Protein AF-A0A7W7RTE0-F1 (afdb_monomer_lite)

Structure (mmCIF, N/CA/C/O backbone):
data_AF-A0A7W7RTE0-F1
#
_entry.id   AF-A0A7W7RTE0-F1
#
loop_
_atom_site.group_PDB
_atom_site.id
_atom_site.type_symbol
_atom_site.label_atom_id
_atom_site.label_alt_id
_atom_site.label_comp_id
_atom_site.label_asym_id
_atom_site.label_entity_id
_atom_site.label_seq_id
_atom_site.pdbx_PDB_ins_code
_atom_site.Cartn_x
_atom_site.Cartn_y
_atom_site.Cartn_z
_atom_site.occupancy
_atom_site.B_iso_or_equiv
_atom_site.auth_seq_id
_atom_site.auth_comp_id
_atom_site.auth_asym_id
_atom_site.auth_atom_id
_atom_site.pdbx_PDB_model_num
ATOM 1 N N . MET A 1 1 ? -11.185 9.965 14.253 1.00 59.03 1 MET A N 1
ATOM 2 C CA . MET A 1 1 ? -10.85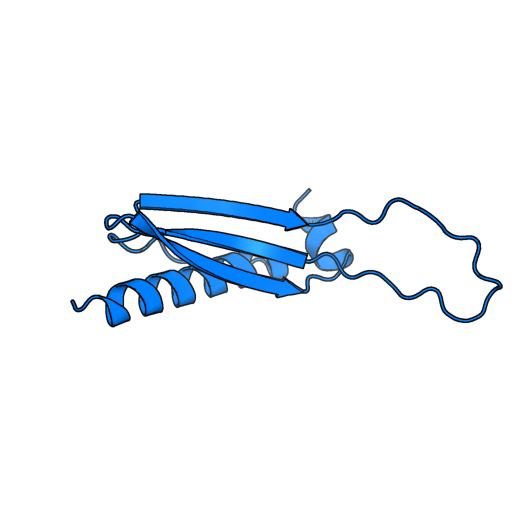4 9.605 12.866 1.00 59.03 1 MET A CA 1
ATOM 3 C C . MET A 1 1 ? -11.819 8.527 12.423 1.00 59.03 1 MET A C 1
ATOM 5 O O . MET A 1 1 ? -11.979 7.544 13.142 1.00 59.03 1 MET A O 1
ATOM 9 N N . THR A 1 2 ? -12.529 8.748 11.328 1.00 76.50 2 THR A N 1
ATOM 10 C CA . THR A 1 2 ? -13.532 7.803 10.824 1.00 76.50 2 THR A CA 1
ATOM 11 C C . THR A 1 2 ? -12.881 6.717 9.956 1.00 76.50 2 THR A C 1
ATOM 13 O O . THR A 1 2 ? -11.774 6.868 9.442 1.00 76.50 2 THR A O 1
ATOM 16 N N . VAL A 1 3 ? -13.566 5.587 9.789 1.00 73.12 3 VAL A N 1
ATOM 17 C CA . VAL A 1 3 ? -13.155 4.467 8.921 1.00 73.12 3 VAL A CA 1
ATOM 18 C C . VAL A 1 3 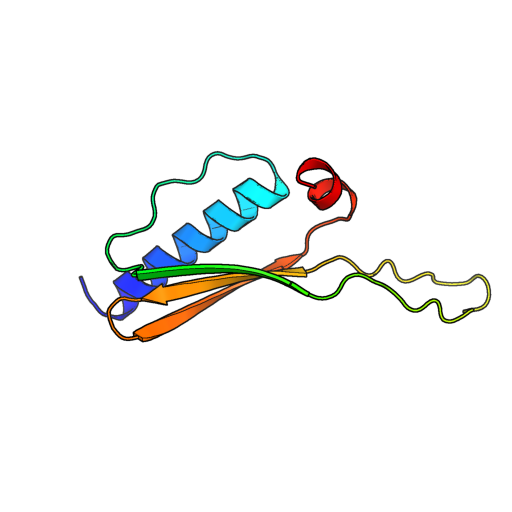? -12.704 4.900 7.502 1.00 73.12 3 VAL A C 1
ATOM 20 O O . VAL A 1 3 ? -11.681 4.375 7.040 1.00 73.12 3 VAL A O 1
ATOM 23 N N . PRO A 1 4 ? -13.380 5.837 6.799 1.00 81.19 4 PRO A N 1
ATOM 24 C CA . PRO A 1 4 ? -12.920 6.332 5.496 1.00 81.19 4 PRO A CA 1
ATOM 25 C C . PRO A 1 4 ? -11.649 7.191 5.569 1.00 81.19 4 PRO A C 1
ATOM 27 O O . PRO A 1 4 ? -10.810 7.096 4.675 1.00 81.19 4 PRO A O 1
ATOM 30 N N . GLU A 1 5 ? -11.447 7.962 6.640 1.00 86.81 5 GLU A N 1
ATOM 31 C CA . GLU A 1 5 ? -10.231 8.770 6.822 1.00 86.81 5 GLU A CA 1
ATOM 32 C C . GLU A 1 5 ? -8.984 7.890 6.984 1.00 86.81 5 GLU A C 1
ATOM 34 O O . GLU A 1 5 ? -7.948 8.163 6.378 1.00 86.81 5 GLU A O 1
ATOM 39 N N . ALA A 1 6 ? -9.095 6.789 7.734 1.00 86.75 6 ALA A N 1
ATOM 40 C CA . ALA A 1 6 ? -7.995 5.844 7.934 1.00 86.75 6 ALA A CA 1
ATOM 41 C C . ALA A 1 6 ? -7.524 5.205 6.612 1.00 86.75 6 ALA A C 1
ATOM 43 O O . ALA A 1 6 ? -6.319 5.117 6.359 1.00 86.75 6 ALA A O 1
ATOM 44 N N . ALA A 1 7 ? -8.471 4.811 5.753 1.00 89.56 7 ALA A N 1
ATOM 45 C CA . ALA A 1 7 ? -8.177 4.240 4.440 1.00 89.56 7 ALA A CA 1
ATOM 46 C C . ALA A 1 7 ? -7.609 5.284 3.467 1.00 89.56 7 ALA A C 1
ATOM 48 O O . ALA A 1 7 ? -6.670 4.983 2.732 1.00 89.56 7 ALA A O 1
ATOM 49 N N . ALA A 1 8 ? -8.126 6.517 3.492 1.00 92.19 8 ALA A N 1
ATOM 50 C CA . ALA A 1 8 ? -7.604 7.610 2.675 1.00 92.19 8 ALA A CA 1
ATOM 51 C C . ALA A 1 8 ? -6.151 7.950 3.042 1.00 92.19 8 ALA A C 1
ATOM 53 O O . ALA A 1 8 ? -5.305 8.076 2.158 1.00 92.19 8 ALA A O 1
ATOM 54 N N . ALA A 1 9 ? -5.839 8.025 4.337 1.00 91.81 9 ALA A N 1
ATOM 55 C CA . ALA A 1 9 ? -4.483 8.284 4.807 1.00 91.81 9 ALA A CA 1
ATOM 56 C C . ALA A 1 9 ? -3.516 7.130 4.483 1.00 91.81 9 ALA A C 1
ATOM 58 O O . ALA A 1 9 ? -2.386 7.385 4.071 1.00 91.81 9 ALA A O 1
ATOM 59 N N . ALA A 1 10 ? -3.955 5.871 4.591 1.00 92.31 10 ALA A N 1
ATOM 60 C CA . ALA A 1 10 ? -3.141 4.730 4.168 1.00 92.31 10 ALA A CA 1
ATOM 61 C C . ALA A 1 10 ? -2.897 4.724 2.653 1.00 92.31 10 ALA A C 1
ATOM 63 O O . ALA A 1 10 ? -1.772 4.493 2.220 1.00 92.31 10 ALA A O 1
ATOM 64 N N . ARG A 1 11 ? -3.911 5.058 1.844 1.00 93.12 11 ARG A N 1
ATOM 65 C CA . ARG A 1 11 ? -3.759 5.199 0.391 1.00 93.12 11 ARG A CA 1
ATOM 66 C C . ARG A 1 11 ? -2.770 6.306 0.033 1.00 93.12 11 ARG A C 1
ATOM 68 O O . ARG A 1 11 ? -1.876 6.074 -0.768 1.00 93.12 11 ARG A O 1
ATOM 75 N N . ALA A 1 12 ? -2.904 7.483 0.641 1.00 92.75 12 ALA A N 1
ATOM 76 C CA . ALA A 1 12 ? -1.996 8.604 0.405 1.00 92.75 12 ALA A CA 1
ATOM 77 C C . ALA A 1 12 ? -0.548 8.255 0.780 1.00 92.75 12 ALA A C 1
ATOM 79 O O . ALA A 1 12 ? 0.385 8.627 0.073 1.00 92.75 12 ALA A O 1
ATOM 80 N N . TRP A 1 13 ? -0.359 7.508 1.869 1.00 94.25 13 TRP A N 1
ATOM 81 C CA . TRP A 1 13 ? 0.955 7.007 2.250 1.00 94.25 13 TRP A CA 1
ATOM 82 C C . TRP A 1 13 ? 1.510 5.988 1.244 1.00 94.25 13 TRP A C 1
ATOM 84 O O . TRP A 1 13 ? 2.661 6.119 0.839 1.00 94.25 13 TRP A O 1
ATOM 94 N N . LEU A 1 14 ? 0.703 5.028 0.776 1.00 92.69 14 LEU A N 1
ATOM 95 C CA . LEU A 1 14 ? 1.133 4.075 -0.256 1.00 92.69 14 LEU A CA 1
ATOM 96 C C . LEU A 1 14 ? 1.518 4.778 -1.565 1.00 92.69 14 LEU A C 1
ATOM 98 O O . LEU A 1 14 ? 2.501 4.385 -2.181 1.00 92.69 14 LEU A O 1
ATOM 102 N N . GLU A 1 15 ? 0.816 5.841 -1.966 1.00 90.12 15 GLU A N 1
ATOM 103 C CA . GLU A 1 15 ? 1.212 6.658 -3.127 1.00 90.12 15 GLU A CA 1
ATOM 104 C C . GLU A 1 15 ? 2.588 7.312 -2.920 1.00 90.12 15 GLU A C 1
ATOM 106 O O . GLU A 1 15 ? 3.417 7.279 -3.823 1.00 90.12 15 GLU A O 1
ATOM 111 N N . GLN A 1 16 ? 2.892 7.821 -1.719 1.00 90.06 16 GLN A N 1
ATOM 112 C CA . GLN A 1 16 ? 4.230 8.355 -1.416 1.00 90.06 16 GLN A CA 1
ATOM 113 C C . GLN A 1 16 ? 5.309 7.270 -1.440 1.00 90.06 16 GLN A C 1
ATOM 115 O O . GLN A 1 16 ? 6.432 7.525 -1.871 1.00 90.06 16 GLN A O 1
ATOM 120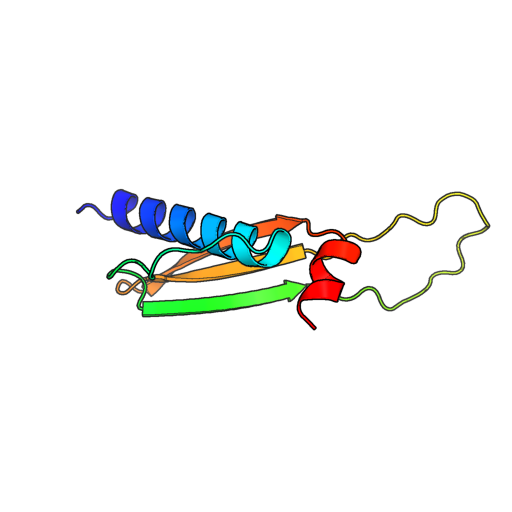 N N . VAL A 1 17 ? 4.995 6.061 -0.968 1.00 87.81 17 VAL A N 1
ATOM 121 C CA . VAL A 1 17 ? 5.912 4.916 -1.064 1.00 87.81 17 VAL A CA 1
ATOM 122 C C . VAL A 1 17 ? 6.133 4.537 -2.529 1.00 87.81 17 VAL A C 1
ATOM 124 O O . VAL A 1 17 ? 7.266 4.252 -2.915 1.00 87.81 17 VAL A O 1
ATOM 127 N N . ALA A 1 18 ? 5.091 4.593 -3.360 1.00 84.69 18 ALA A N 1
ATOM 128 C CA . ALA A 1 18 ? 5.209 4.365 -4.794 1.00 84.69 18 ALA A CA 1
ATOM 129 C C . ALA A 1 18 ? 6.103 5.411 -5.463 1.00 84.69 18 ALA A C 1
ATOM 131 O O . ALA A 1 18 ? 7.022 5.051 -6.196 1.00 84.69 18 ALA A O 1
ATOM 132 N N . ASP A 1 19 ? 5.885 6.692 -5.165 1.00 83.81 19 ASP A N 1
ATOM 133 C CA . ASP A 1 19 ? 6.699 7.782 -5.699 1.00 83.81 19 ASP A CA 1
ATOM 134 C C . ASP A 1 19 ? 8.154 7.670 -5.218 1.00 83.81 19 ASP A C 1
ATOM 136 O O . ASP A 1 19 ? 9.081 7.896 -5.997 1.00 83.81 19 ASP A O 1
ATOM 140 N N . ARG A 1 20 ? 8.380 7.239 -3.970 1.00 84.06 20 ARG A N 1
ATOM 141 C CA . ARG A 1 20 ? 9.724 6.956 -3.453 1.00 84.06 20 ARG A CA 1
ATOM 142 C C . ARG A 1 20 ? 10.421 5.866 -4.253 1.00 84.06 20 ARG A C 1
ATOM 144 O O . ARG A 1 20 ? 11.595 6.014 -4.576 1.00 84.06 20 ARG A O 1
ATOM 151 N N 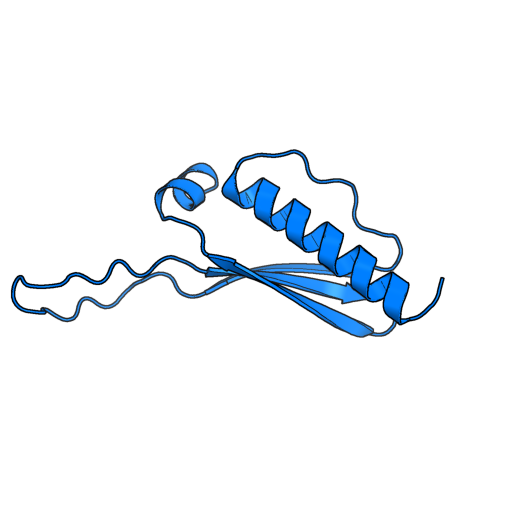. LEU A 1 21 ? 9.719 4.776 -4.546 1.00 78.62 21 LEU A N 1
ATOM 152 C CA . LEU A 1 21 ? 10.265 3.655 -5.310 1.00 78.62 21 LEU A CA 1
ATOM 153 C C . LEU A 1 21 ? 10.463 4.006 -6.792 1.00 78.62 21 LEU A C 1
ATOM 155 O O . LEU A 1 21 ? 11.378 3.485 -7.418 1.00 78.62 21 LEU A O 1
ATOM 159 N N . ALA A 1 22 ? 9.641 4.897 -7.347 1.00 73.81 22 ALA A N 1
ATOM 160 C CA . ALA A 1 22 ? 9.699 5.284 -8.756 1.00 73.81 22 ALA A CA 1
ATOM 161 C C . ALA A 1 22 ? 10.662 6.450 -9.046 1.00 73.81 22 ALA A C 1
ATOM 163 O O . ALA A 1 22 ? 11.219 6.534 -10.142 1.00 73.81 22 ALA A O 1
ATOM 164 N N . TYR A 1 23 ? 10.832 7.375 -8.099 1.00 75.75 23 TYR A N 1
ATOM 165 C CA . TYR A 1 23 ? 11.539 8.646 -8.305 1.00 75.75 23 TYR A CA 1
ATOM 166 C C . TYR A 1 23 ? 12.571 8.964 -7.216 1.00 75.75 23 TYR A C 1
ATOM 168 O O . TYR A 1 23 ? 13.265 9.977 -7.313 1.00 75.75 23 TYR A O 1
ATOM 176 N N . GLY A 1 24 ? 12.692 8.136 -6.175 1.00 75.00 24 GLY A N 1
ATOM 177 C CA . GLY A 1 24 ? 13.587 8.399 -5.046 1.00 75.00 24 GLY A CA 1
ATOM 178 C C . GLY A 1 24 ? 13.120 9.539 -4.136 1.00 75.00 24 GLY A C 1
ATOM 179 O O . GLY A 1 24 ? 13.926 10.079 -3.377 1.00 75.00 24 GLY A O 1
ATOM 180 N N . THR A 1 25 ? 11.846 9.935 -4.203 1.00 79.94 25 THR A N 1
ATOM 181 C CA . THR A 1 25 ? 11.289 10.964 -3.316 1.00 79.94 25 THR A CA 1
ATOM 182 C C . THR A 1 25 ? 11.221 10.470 -1.865 1.00 79.94 25 THR A C 1
ATOM 184 O O . THR A 1 25 ? 11.057 9.278 -1.605 1.00 79.94 25 THR A O 1
ATOM 187 N N . PRO A 1 26 ? 11.371 11.355 -0.869 1.00 76.00 26 PRO A N 1
ATOM 188 C CA . PRO A 1 26 ? 11.217 10.963 0.524 1.00 76.00 26 PRO A CA 1
ATOM 189 C C . PRO A 1 26 ? 9.754 10.610 0.821 1.00 76.00 26 PRO A C 1
ATOM 191 O O . PRO A 1 26 ? 8.846 11.393 0.551 1.00 76.00 26 PRO A O 1
ATOM 194 N N . SER A 1 27 ? 9.533 9.439 1.417 1.00 84.81 27 SER A N 1
ATOM 195 C CA . SER A 1 27 ? 8.229 9.017 1.935 1.00 84.81 27 SER A CA 1
ATOM 196 C C . SER A 1 27 ? 8.129 9.326 3.430 1.00 84.81 27 SER A C 1
ATOM 198 O O . SER A 1 27 ? 9.080 9.060 4.173 1.00 84.81 27 SER A O 1
ATOM 200 N N . GLY A 1 28 ? 6.977 9.819 3.889 1.00 85.56 28 GLY A N 1
ATOM 201 C CA . GLY A 1 28 ? 6.705 9.982 5.319 1.00 85.56 28 GLY A CA 1
ATOM 202 C C . GLY A 1 28 ? 6.588 8.646 6.079 1.00 85.56 28 GLY A C 1
ATOM 203 O O . GLY A 1 28 ? 6.528 7.575 5.461 1.00 85.56 28 GLY A O 1
ATOM 204 N N . PRO A 1 29 ? 6.549 8.686 7.426 1.00 89.31 29 PRO A N 1
ATOM 205 C CA . PRO A 1 29 ? 6.299 7.497 8.237 1.00 89.31 29 PRO A CA 1
ATOM 206 C C . PRO A 1 29 ? 4.911 6.911 7.948 1.00 89.31 29 PRO A C 1
ATOM 208 O O . PRO A 1 29 ? 3.989 7.629 7.554 1.00 89.31 29 PRO A O 1
ATOM 211 N N . ALA A 1 30 ? 4.765 5.604 8.174 1.00 89.12 30 ALA A N 1
ATOM 212 C CA . ALA A 1 30 ? 3.476 4.938 8.054 1.00 89.12 30 ALA A CA 1
ATOM 213 C C . ALA A 1 30 ? 2.456 5.554 9.031 1.00 89.12 30 ALA A C 1
ATOM 215 O O . ALA A 1 30 ? 2.796 5.807 10.192 1.00 89.12 30 ALA A O 1
ATOM 216 N N . PRO A 1 31 ? 1.209 5.796 8.596 1.00 92.69 31 PRO A N 1
ATOM 217 C CA . PRO A 1 31 ? 0.148 6.229 9.491 1.00 92.69 31 PRO A CA 1
ATOM 218 C C . PRO A 1 31 ? -0.101 5.208 10.609 1.00 92.69 31 PRO A C 1
ATOM 220 O O . PRO A 1 31 ? -0.023 4.007 10.371 1.00 92.69 31 PRO A O 1
ATOM 223 N N . ALA A 1 32 ? -0.485 5.663 11.806 1.00 91.56 32 ALA A N 1
ATOM 224 C CA . ALA A 1 32 ? -0.668 4.798 12.983 1.00 91.56 32 ALA A CA 1
ATOM 225 C C . ALA A 1 32 ? -1.715 3.679 12.799 1.00 91.56 32 ALA A C 1
ATOM 227 O O . ALA A 1 32 ? -1.698 2.679 13.510 1.00 91.56 32 ALA A O 1
ATOM 228 N N . GLN A 1 33 ? -2.640 3.843 11.853 1.00 91.06 33 GLN A N 1
ATOM 229 C CA . GLN A 1 33 ? -3.631 2.833 11.490 1.00 91.06 33 GLN A CA 1
ATOM 230 C C . GLN A 1 33 ? -3.088 1.721 10.587 1.00 91.06 33 GLN A C 1
ATOM 232 O O . GLN A 1 33 ? -3.803 0.746 10.376 1.00 91.06 33 GLN A O 1
ATOM 237 N N . VAL A 1 34 ? -1.891 1.866 10.013 1.00 91.75 34 VAL A N 1
ATOM 238 C CA . VAL A 1 34 ? -1.252 0.825 9.204 1.00 91.75 34 VAL A CA 1
ATOM 239 C C . VAL A 1 34 ? -0.537 -0.126 10.152 1.00 91.75 34 VAL A C 1
ATOM 241 O O . VAL A 1 34 ? 0.390 0.259 10.859 1.00 91.75 34 VAL A O 1
ATOM 244 N N . ARG A 1 35 ? -0.993 -1.376 10.175 1.00 92.81 35 ARG A N 1
ATOM 245 C CA . ARG A 1 35 ? -0.384 -2.451 10.958 1.00 92.81 35 ARG A CA 1
ATOM 246 C C . ARG A 1 35 ? 0.789 -3.079 10.216 1.00 92.81 35 ARG A C 1
ATOM 248 O O . ARG A 1 35 ? 1.788 -3.413 10.841 1.00 92.81 35 ARG A O 1
ATOM 255 N N . ASP A 1 36 ? 0.622 -3.292 8.917 1.00 90.19 36 ASP A N 1
ATOM 256 C CA . ASP A 1 36 ? 1.602 -3.953 8.063 1.00 90.19 36 ASP A CA 1
ATOM 257 C C . ASP A 1 36 ? 1.504 -3.401 6.637 1.00 90.19 36 ASP A C 1
ATOM 259 O O . ASP A 1 36 ? 0.451 -2.890 6.239 1.00 90.19 36 ASP A O 1
ATOM 263 N N . ALA A 1 37 ? 2.588 -3.481 5.872 1.00 88.19 37 ALA A N 1
ATOM 264 C CA . ALA A 1 37 ? 2.610 -3.058 4.482 1.00 88.19 37 ALA A CA 1
ATOM 265 C C . ALA A 1 37 ? 3.576 -3.901 3.653 1.00 88.19 37 ALA A C 1
ATOM 267 O O . ALA A 1 37 ? 4.695 -4.192 4.074 1.00 88.19 37 ALA A O 1
ATOM 268 N N . ARG A 1 38 ? 3.158 -4.242 2.434 1.00 87.38 38 ARG A N 1
ATOM 269 C CA . ARG A 1 38 ? 3.951 -5.033 1.492 1.00 87.38 38 ARG A CA 1
ATOM 270 C C . ARG A 1 38 ? 3.979 -4.382 0.119 1.00 87.38 38 ARG A C 1
ATOM 272 O O . ARG A 1 38 ? 2.989 -3.811 -0.333 1.00 87.38 38 ARG A O 1
ATOM 279 N N . ALA A 1 39 ? 5.125 -4.493 -0.539 1.00 84.38 39 ALA A N 1
ATOM 280 C CA . ALA A 1 39 ? 5.312 -4.110 -1.928 1.00 84.38 39 ALA A CA 1
ATOM 281 C C . ALA A 1 39 ? 5.605 -5.376 -2.735 1.00 84.38 39 ALA A C 1
ATOM 283 O O . ALA A 1 39 ? 6.462 -6.172 -2.349 1.00 84.38 39 ALA A O 1
ATOM 284 N N . SER A 1 40 ? 4.891 -5.558 -3.837 1.00 79.94 40 SER A N 1
ATOM 285 C CA . SER A 1 40 ? 5.137 -6.608 -4.820 1.00 79.94 40 SER A CA 1
ATOM 286 C C . SER A 1 40 ? 5.297 -5.984 -6.199 1.00 79.94 40 SER A C 1
ATOM 288 O O . SER A 1 40 ? 4.728 -4.933 -6.493 1.00 79.94 40 SER A O 1
ATOM 290 N N . ILE A 1 41 ? 6.076 -6.638 -7.049 1.00 72.38 41 ILE A N 1
ATOM 291 C CA . ILE A 1 41 ? 6.266 -6.259 -8.445 1.00 72.38 41 ILE A CA 1
ATOM 292 C C . ILE A 1 41 ? 5.762 -7.445 -9.256 1.00 72.38 41 ILE A C 1
ATOM 294 O O . ILE A 1 41 ? 6.346 -8.524 -9.168 1.00 72.38 41 ILE A O 1
ATOM 298 N N . ASP A 1 42 ? 4.669 -7.261 -9.994 1.00 69.50 42 ASP A N 1
ATOM 299 C CA . ASP A 1 42 ? 3.977 -8.363 -10.667 1.00 69.50 42 ASP A CA 1
ATOM 300 C C . ASP A 1 42 ? 3.698 -8.035 -12.149 1.00 69.50 42 ASP A C 1
ATOM 302 O O . ASP A 1 42 ? 3.047 -7.017 -12.422 1.00 69.50 42 ASP A O 1
ATOM 306 N N . PRO A 1 43 ? 4.126 -8.861 -13.128 1.00 54.50 43 PRO A N 1
ATOM 307 C CA . PRO A 1 43 ? 5.231 -9.826 -13.114 1.00 54.50 43 PRO A CA 1
ATOM 308 C C . PRO A 1 43 ? 6.516 -9.268 -13.774 1.00 54.50 43 PRO A C 1
ATOM 310 O O . PRO A 1 43 ? 6.456 -8.303 -14.545 1.00 54.50 43 PRO A O 1
ATOM 313 N N . PRO A 1 44 ? 7.689 -9.895 -13.536 1.00 49.12 44 PRO A N 1
ATOM 314 C CA . PRO A 1 44 ? 8.833 -9.776 -14.434 1.00 49.12 44 PRO A CA 1
ATOM 315 C C . PRO A 1 44 ? 8.459 -10.390 -15.789 1.00 49.12 44 PRO A C 1
ATOM 317 O O . PRO A 1 44 ? 7.889 -11.479 -15.858 1.00 49.12 44 PRO A O 1
ATOM 320 N N . ALA A 1 45 ? 8.764 -9.692 -16.878 1.00 44.44 45 ALA A N 1
ATOM 321 C CA . ALA A 1 45 ? 8.579 -10.225 -18.216 1.00 44.44 45 ALA A CA 1
ATOM 322 C C . ALA A 1 45 ? 9.571 -11.370 -18.468 1.00 44.44 45 ALA A C 1
ATOM 324 O O . ALA A 1 45 ? 10.709 -11.123 -18.845 1.00 44.44 45 ALA A O 1
ATOM 325 N N . GLU A 1 46 ? 9.136 -12.617 -18.324 1.00 55.38 46 GLU A N 1
ATOM 326 C CA . GLU A 1 46 ? 9.765 -13.738 -19.021 1.00 55.38 46 GLU A CA 1
ATOM 327 C C . GLU A 1 46 ? 8.676 -14.661 -19.569 1.00 55.38 46 GLU A C 1
ATOM 329 O O . GLU A 1 46 ? 8.177 -15.520 -18.858 1.00 55.38 46 GLU A O 1
ATOM 334 N N . VAL A 1 47 ? 8.259 -14.424 -20.820 1.00 43.69 47 VAL A N 1
ATOM 335 C CA . VAL A 1 47 ? 8.487 -15.338 -21.955 1.00 43.69 47 VAL A CA 1
ATOM 336 C C . VAL A 1 47 ? 8.366 -14.528 -23.251 1.00 43.69 47 VAL A C 1
ATOM 338 O O . VAL A 1 47 ? 7.355 -13.892 -23.539 1.00 43.69 47 VAL A O 1
ATOM 341 N N . VAL A 1 48 ? 9.451 -14.571 -24.018 1.00 53.47 48 VAL A N 1
ATOM 342 C CA . VAL A 1 48 ? 9.586 -14.144 -25.408 1.00 53.47 48 VAL A CA 1
ATOM 343 C C . VAL A 1 48 ? 8.633 -14.973 -26.269 1.00 53.47 48 VAL A C 1
ATOM 345 O O . VAL A 1 48 ? 8.878 -16.156 -26.487 1.00 53.47 48 VAL A O 1
ATOM 348 N N . GLU A 1 49 ? 7.571 -14.373 -26.796 1.00 41.12 49 GLU A N 1
ATOM 349 C CA . GLU A 1 49 ? 6.961 -14.893 -28.017 1.00 41.12 49 GLU A CA 1
ATOM 350 C C . GLU A 1 49 ? 7.705 -14.232 -29.178 1.00 41.12 49 GLU A C 1
ATOM 352 O O . GLU A 1 49 ? 7.871 -13.011 -29.208 1.00 41.12 49 GLU A O 1
ATOM 357 N N . PHE A 1 50 ? 8.246 -15.035 -30.091 1.00 51.09 50 PHE A N 1
ATOM 358 C CA . PHE A 1 50 ? 8.932 -14.571 -31.294 1.00 51.09 50 PHE A CA 1
ATOM 359 C C . PHE A 1 50 ? 7.892 -13.925 -32.222 1.00 51.09 50 PHE A C 1
ATOM 361 O O . PHE A 1 50 ? 7.424 -14.530 -33.183 1.00 51.09 50 PHE A O 1
ATOM 368 N N . VAL A 1 51 ? 7.461 -12.708 -31.888 1.00 48.62 51 VAL A N 1
ATOM 369 C CA . VAL A 1 51 ? 6.600 -11.900 -32.744 1.00 48.62 51 VAL A CA 1
ATOM 370 C C . VAL A 1 51 ? 7.485 -11.409 -33.899 1.00 48.62 51 VAL A C 1
ATOM 372 O O . VAL A 1 51 ? 8.581 -10.901 -33.637 1.00 48.62 51 VAL A O 1
ATOM 375 N N . PRO A 1 52 ? 7.073 -11.556 -35.175 1.00 44.44 52 PRO A N 1
ATOM 376 C CA . PRO A 1 52 ? 7.769 -10.926 -36.302 1.00 44.44 52 PRO A CA 1
ATOM 377 C C . PRO A 1 52 ? 7.972 -9.423 -36.014 1.00 44.44 52 PRO A C 1
ATOM 379 O O . PRO A 1 52 ? 7.236 -8.880 -35.196 1.00 44.44 52 PRO A O 1
ATOM 382 N N . PRO A 1 53 ? 8.951 -8.733 -36.635 1.00 47.88 53 PRO A N 1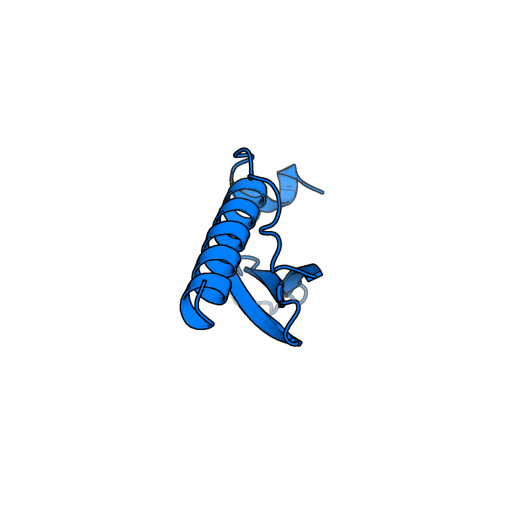
ATOM 383 C CA . PRO A 1 53 ? 9.575 -7.494 -36.130 1.00 47.88 53 PRO A CA 1
ATOM 384 C C . PRO A 1 53 ? 8.690 -6.227 -36.100 1.00 47.88 53 PRO A C 1
ATOM 386 O O . PRO A 1 53 ? 9.175 -5.107 -36.224 1.00 47.88 53 PRO A O 1
ATOM 389 N N . THR A 1 54 ? 7.384 -6.352 -35.918 1.00 51.47 54 THR A N 1
AT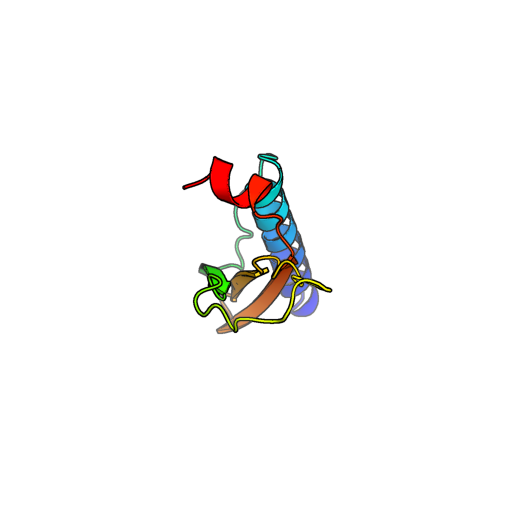OM 390 C CA . THR A 1 54 ? 6.427 -5.260 -35.801 1.00 51.47 54 THR A CA 1
ATOM 391 C C . THR A 1 54 ? 5.673 -5.418 -34.478 1.00 51.47 54 THR A C 1
ATOM 393 O O . THR A 1 54 ? 4.729 -6.190 -34.392 1.00 51.47 54 THR A O 1
ATOM 396 N N . LEU A 1 55 ? 6.088 -4.634 -33.470 1.00 51.91 55 LEU A N 1
ATOM 397 C CA . LEU A 1 55 ? 5.461 -4.424 -32.147 1.00 51.91 55 LEU A CA 1
ATOM 398 C C . LEU A 1 55 ? 5.946 -5.329 -30.996 1.00 51.91 55 LEU A C 1
ATOM 400 O O . LEU A 1 55 ? 5.179 -6.082 -30.400 1.00 51.91 55 LEU A O 1
ATOM 404 N N . VAL A 1 56 ? 7.199 -5.135 -30.567 1.00 53.81 56 VAL A N 1
ATOM 405 C CA . VAL A 1 56 ? 7.608 -5.455 -29.187 1.00 53.81 56 VAL A CA 1
ATOM 406 C C . VAL A 1 56 ? 6.846 -4.515 -28.251 1.00 53.81 56 VAL A C 1
ATOM 408 O O . VAL A 1 56 ? 7.210 -3.353 -28.063 1.00 53.81 56 VAL A O 1
ATOM 411 N N . ARG A 1 57 ? 5.729 -4.990 -27.704 1.00 51.94 57 ARG A N 1
ATOM 412 C CA . ARG A 1 57 ? 4.952 -4.259 -26.705 1.00 51.94 57 ARG A CA 1
ATOM 413 C C . ARG A 1 57 ? 5.750 -4.316 -25.400 1.00 51.94 57 ARG A C 1
ATOM 415 O O . ARG A 1 57 ? 5.723 -5.331 -24.718 1.00 51.94 57 ARG A O 1
ATOM 422 N N . GLN A 1 58 ? 6.519 -3.266 -25.101 1.00 53.53 58 GLN A N 1
ATOM 423 C CA . GLN A 1 58 ? 7.260 -3.147 -23.840 1.00 53.53 58 GLN A CA 1
ATOM 424 C C . GLN A 1 58 ? 6.293 -3.376 -22.666 1.00 53.53 58 GLN A C 1
ATOM 426 O O . GLN A 1 58 ? 5.395 -2.565 -22.428 1.00 53.53 58 GLN A O 1
ATOM 431 N N . VAL A 1 59 ? 6.430 -4.509 -21.977 1.00 56.50 59 VAL A N 1
ATOM 432 C CA . VAL A 1 59 ? 5.634 -4.830 -20.789 1.00 56.50 59 VAL A CA 1
ATOM 433 C C . VAL A 1 59 ? 6.195 -3.989 -19.652 1.00 56.50 59 VAL A C 1
ATOM 435 O O . VAL A 1 59 ? 7.283 -4.265 -19.163 1.00 56.50 59 VAL A O 1
ATOM 438 N N . ARG A 1 60 ? 5.482 -2.929 -19.260 1.00 61.38 60 ARG A N 1
ATOM 439 C CA . ARG A 1 60 ? 5.901 -2.093 -18.130 1.00 61.38 60 ARG A CA 1
ATOM 440 C C . ARG A 1 60 ? 5.653 -2.845 -16.818 1.00 61.38 60 ARG A C 1
ATOM 442 O O . ARG A 1 60 ? 4.511 -3.266 -16.604 1.00 61.38 60 ARG A O 1
ATOM 449 N N . PRO A 1 61 ? 6.661 -3.008 -15.944 1.00 66.19 61 PRO A N 1
ATOM 450 C CA . PRO A 1 61 ? 6.462 -3.631 -14.642 1.00 66.19 61 PRO A CA 1
ATOM 451 C C . PRO A 1 61 ? 5.452 -2.838 -13.801 1.00 66.19 61 PRO A C 1
ATOM 453 O O . PRO A 1 61 ? 5.435 -1.603 -13.799 1.00 66.19 61 PRO A O 1
ATOM 456 N N . ARG A 1 62 ? 4.589 -3.553 -13.072 1.00 77.25 62 ARG A N 1
ATOM 457 C CA . ARG A 1 62 ? 3.602 -2.946 -12.171 1.00 77.25 62 ARG A CA 1
ATOM 458 C C . ARG A 1 62 ? 4.023 -3.128 -10.726 1.00 77.25 62 ARG A C 1
ATOM 460 O O . ARG A 1 62 ? 4.213 -4.248 -10.258 1.00 77.25 62 ARG A O 1
ATOM 467 N N . LEU A 1 63 ? 4.122 -2.011 -10.022 1.00 81.75 63 LEU A N 1
ATOM 468 C CA . LEU A 1 63 ? 4.324 -1.962 -8.588 1.00 81.75 63 LEU A CA 1
ATOM 469 C C . LEU A 1 63 ? 2.961 -2.021 -7.897 1.00 81.75 63 LEU A C 1
ATOM 471 O O . LEU A 1 63 ? 2.123 -1.137 -8.081 1.00 81.75 63 LEU A O 1
ATOM 475 N N . THR A 1 64 ? 2.754 -3.055 -7.094 1.00 87.00 64 THR A N 1
ATOM 476 C CA . THR A 1 64 ? 1.566 -3.231 -6.259 1.00 87.00 64 THR A CA 1
ATOM 477 C C . THR A 1 64 ? 1.953 -3.023 -4.804 1.00 87.00 64 THR A C 1
ATOM 479 O O . THR A 1 64 ? 2.838 -3.693 -4.278 1.00 87.00 64 THR A O 1
ATOM 482 N N . LEU A 1 65 ? 1.294 -2.076 -4.154 1.00 89.50 65 LEU A N 1
ATOM 483 C CA . LEU A 1 65 ? 1.560 -1.648 -2.789 1.00 89.50 65 LEU A CA 1
ATOM 484 C C . LEU A 1 65 ? 0.313 -1.869 -1.957 1.00 89.50 65 LEU A C 1
ATOM 486 O O . LEU A 1 65 ? -0.759 -1.378 -2.304 1.00 89.50 65 LEU A O 1
ATOM 490 N N . GLU A 1 66 ? 0.452 -2.585 -0.852 1.00 92.62 66 GLU A N 1
ATOM 491 C CA . GLU A 1 66 ? -0.670 -2.938 0.005 1.00 92.62 66 GLU A CA 1
ATOM 492 C C . GLU A 1 66 ? -0.378 -2.560 1.449 1.00 92.62 66 GLU A C 1
ATOM 494 O O . GLU A 1 66 ? 0.685 -2.879 1.975 1.00 92.62 66 GLU A O 1
ATOM 499 N N . ALA A 1 67 ? -1.338 -1.902 2.092 1.00 93.25 67 ALA A N 1
ATOM 500 C CA . ALA A 1 67 ? -1.342 -1.622 3.519 1.00 93.25 67 ALA A CA 1
ATOM 501 C C . ALA A 1 67 ? -2.476 -2.401 4.181 1.00 93.25 67 ALA A C 1
ATOM 503 O O . ALA A 1 67 ? -3.633 -2.307 3.767 1.00 93.25 67 ALA A O 1
ATOM 504 N N . ILE A 1 68 ? -2.145 -3.124 5.242 1.00 93.75 68 ILE A N 1
ATOM 505 C CA . ILE A 1 68 ? -3.101 -3.782 6.124 1.00 93.75 68 ILE A CA 1
ATOM 506 C C . ILE A 1 68 ? -3.340 -2.845 7.302 1.00 93.75 68 ILE A C 1
ATOM 508 O O . ILE A 1 68 ? -2.415 -2.495 8.039 1.00 93.75 68 ILE A O 1
ATOM 512 N N . LEU A 1 69 ? -4.585 -2.424 7.478 1.00 93.31 69 LEU A N 1
ATOM 513 C CA . LEU A 1 69 ? -4.986 -1.571 8.583 1.00 93.31 69 LEU A CA 1
ATOM 514 C C . LEU A 1 69 ? -5.151 -2.376 9.877 1.00 93.31 69 LEU A C 1
ATOM 516 O O . LEU A 1 69 ? -5.368 -3.588 9.862 1.00 93.31 69 LEU A O 1
ATOM 520 N N . VAL A 1 70 ? -5.103 -1.690 11.018 1.00 91.81 70 VAL A N 1
ATOM 521 C CA . VAL A 1 70 ? -5.330 -2.279 12.352 1.00 91.81 70 VAL A CA 1
ATOM 522 C C . VAL A 1 70 ? -6.701 -2.950 12.497 1.00 91.81 70 VAL A C 1
ATOM 524 O O . VAL A 1 70 ? -6.840 -3.878 13.286 1.00 91.81 70 VAL A O 1
ATOM 527 N N . ASP A 1 71 ? -7.693 -2.520 11.713 1.00 90.25 71 ASP A N 1
ATOM 528 C CA . ASP A 1 71 ? -9.035 -3.113 11.656 1.00 90.25 71 ASP A CA 1
ATOM 529 C C . ASP A 1 71 ? -9.145 -4.302 10.679 1.00 90.25 71 ASP A C 1
ATOM 531 O O . ASP A 1 71 ? -10.228 -4.852 10.490 1.00 90.25 71 ASP A O 1
ATOM 535 N N . GLY A 1 72 ? -8.030 -4.708 10.063 1.00 88.94 72 GLY A N 1
ATOM 536 C CA . GLY A 1 72 ? -7.944 -5.834 9.135 1.00 88.94 72 GLY A CA 1
ATOM 537 C C . GLY A 1 72 ? -8.267 -5.499 7.678 1.00 88.94 72 GLY A C 1
ATOM 538 O O . GLY A 1 72 ? -8.138 -6.374 6.822 1.00 88.94 72 GLY A O 1
ATOM 539 N N . ARG A 1 73 ? -8.659 -4.260 7.354 1.00 91.44 73 ARG A N 1
ATOM 540 C CA . ARG A 1 73 ? -8.890 -3.860 5.957 1.00 91.44 73 ARG A CA 1
ATOM 541 C C . ARG A 1 73 ? -7.584 -3.754 5.184 1.00 91.44 73 ARG A C 1
ATOM 543 O O . ARG A 1 73 ? -6.560 -3.350 5.727 1.00 91.44 73 ARG A O 1
ATOM 550 N N . ILE A 1 74 ? -7.655 -4.042 3.891 1.00 92.50 74 ILE A N 1
ATOM 551 C CA . ILE A 1 74 ? -6.527 -3.927 2.968 1.00 92.50 74 ILE A CA 1
ATOM 552 C C . ILE A 1 74 ? -6.769 -2.726 2.057 1.00 92.50 74 ILE A C 1
ATOM 554 O O . ILE A 1 74 ? -7.846 -2.579 1.476 1.00 92.50 74 ILE A O 1
ATOM 558 N N . VAL A 1 75 ? -5.770 -1.857 1.954 1.00 92.56 75 VAL A N 1
ATOM 559 C CA . VAL A 1 75 ? -5.727 -0.750 0.998 1.00 92.56 75 VAL A CA 1
ATOM 560 C C . VAL A 1 75 ? -4.642 -1.064 -0.017 1.00 92.56 75 VAL A C 1
ATOM 562 O O . VAL A 1 75 ? -3.500 -1.277 0.374 1.00 92.56 75 VAL A O 1
ATOM 565 N N . THR A 1 76 ? -4.990 -1.061 -1.302 1.00 90.75 76 THR A N 1
ATOM 566 C CA . THR A 1 76 ? -4.071 -1.393 -2.396 1.00 90.75 76 THR A CA 1
ATOM 567 C C . THR A 1 76 ? -3.906 -0.201 -3.338 1.00 90.75 76 THR A C 1
ATOM 569 O O . THR A 1 76 ? -4.884 0.455 -3.706 1.00 90.75 76 THR A O 1
ATOM 572 N N . VAL A 1 77 ? -2.667 0.070 -3.739 1.00 89.56 77 VAL A N 1
ATOM 573 C CA . VAL A 1 77 ? -2.272 1.044 -4.763 1.00 89.56 77 VAL A CA 1
ATOM 574 C C . VAL A 1 77 ? -1.466 0.307 -5.828 1.00 89.56 77 VAL A C 1
ATOM 576 O O . VAL A 1 77 ? -0.575 -0.472 -5.504 1.00 89.56 77 VAL A O 1
ATOM 579 N N . VAL A 1 78 ? -1.778 0.553 -7.101 1.00 85.56 78 VAL A N 1
ATOM 580 C CA . VAL A 1 78 ? -1.058 -0.027 -8.241 1.00 85.56 78 VAL A CA 1
ATOM 581 C C . VAL A 1 78 ? -0.486 1.103 -9.083 1.00 85.56 78 VAL A C 1
ATOM 583 O O . VAL A 1 78 ? -1.216 2.013 -9.478 1.00 85.56 78 VAL A O 1
ATOM 586 N N . ARG A 1 79 ? 0.814 1.039 -9.369 1.00 80.50 79 ARG A N 1
ATOM 587 C CA . ARG A 1 79 ? 1.543 2.016 -10.183 1.00 80.50 79 ARG A CA 1
ATOM 588 C C . ARG A 1 79 ? 2.302 1.318 -11.297 1.00 80.50 79 ARG A C 1
ATOM 590 O O . ARG A 1 79 ? 2.914 0.275 -11.094 1.00 80.50 79 ARG A O 1
ATOM 597 N N . GLU A 1 80 ? 2.276 1.918 -12.477 1.00 76.81 80 GLU A N 1
ATOM 598 C CA . GLU A 1 80 ? 3.142 1.501 -13.576 1.00 76.81 80 GLU A CA 1
ATOM 599 C C . GLU A 1 80 ? 4.519 2.139 -13.376 1.00 76.81 80 GLU A C 1
ATOM 601 O O . GLU A 1 80 ? 4.618 3.360 -13.244 1.00 76.81 80 GLU A O 1
ATOM 606 N N . ALA A 1 81 ? 5.563 1.315 -13.339 1.00 66.25 81 ALA A N 1
ATOM 607 C CA . ALA A 1 81 ? 6.951 1.758 -13.310 1.00 66.25 81 ALA A CA 1
ATOM 608 C C . ALA A 1 81 ? 7.607 1.422 -14.654 1.00 66.25 81 ALA A C 1
ATOM 610 O O . ALA A 1 81 ? 7.272 0.422 -15.292 1.00 66.25 81 ALA A O 1
ATOM 611 N N . THR A 1 82 ? 8.522 2.260 -15.125 1.00 65.75 82 THR A N 1
ATOM 612 C CA . THR A 1 82 ? 9.370 1.919 -16.273 1.00 65.75 82 THR A CA 1
ATOM 613 C C . THR A 1 82 ? 10.541 1.043 -15.821 1.00 65.75 82 THR A C 1
ATOM 615 O O . THR A 1 82 ? 10.956 1.097 -14.662 1.00 65.75 82 THR A O 1
ATOM 618 N N . ASP A 1 83 ? 11.110 0.249 -16.733 1.00 59.91 83 ASP A N 1
ATOM 619 C CA . ASP A 1 83 ? 12.290 -0.586 -16.447 1.00 59.91 83 ASP A CA 1
ATOM 620 C C . ASP A 1 83 ? 13.464 0.227 -15.871 1.00 59.91 83 ASP A C 1
ATOM 622 O O . ASP A 1 83 ? 14.160 -0.220 -14.960 1.00 59.91 83 ASP A O 1
ATOM 626 N N . GLU A 1 84 ? 13.638 1.461 -16.348 1.00 59.72 84 GLU A N 1
ATOM 627 C CA . GLU A 1 84 ? 14.668 2.395 -15.884 1.00 59.72 84 GLU A CA 1
ATOM 628 C C . GLU A 1 84 ? 14.456 2.829 -14.422 1.00 59.72 84 GLU A C 1
ATOM 630 O O . GLU A 1 84 ? 15.418 2.972 -13.667 1.00 59.72 84 GLU A O 1
ATOM 635 N N . GLN A 1 85 ? 13.199 2.973 -13.991 1.00 64.00 85 GLN A N 1
ATOM 636 C CA . GLN A 1 85 ? 12.859 3.299 -12.602 1.00 64.00 85 GLN A CA 1
ATOM 637 C C . GLN A 1 85 ? 13.135 2.117 -11.662 1.00 64.00 85 GLN A C 1
ATOM 639 O O . GLN A 1 85 ? 13.604 2.314 -10.543 1.00 64.00 85 GLN A O 1
ATOM 644 N N . MET A 1 86 ? 12.918 0.885 -12.131 1.00 59.38 86 MET A N 1
ATOM 645 C CA . MET A 1 86 ? 13.120 -0.333 -11.336 1.00 59.38 86 MET A CA 1
ATOM 646 C C . MET A 1 86 ? 14.596 -0.740 -11.219 1.00 59.38 86 MET A C 1
ATOM 648 O O . MET A 1 86 ? 15.011 -1.263 -10.185 1.00 59.38 86 MET A O 1
ATOM 652 N N . ALA A 1 87 ? 15.409 -0.472 -12.246 1.00 59.97 87 ALA A N 1
ATOM 653 C CA . ALA A 1 87 ? 16.836 -0.805 -12.252 1.00 59.97 87 ALA A CA 1
ATOM 654 C C . ALA A 1 87 ? 17.650 -0.043 -11.189 1.00 59.97 87 ALA A C 1
ATOM 656 O O . ALA A 1 87 ? 18.713 -0.500 -10.779 1.00 59.97 87 ALA A O 1
ATOM 657 N N . ARG A 1 88 ? 17.154 1.106 -10.714 1.00 56.94 88 ARG A N 1
ATOM 658 C CA . ARG A 1 88 ? 17.853 1.949 -9.733 1.00 56.94 88 ARG A CA 1
ATOM 659 C C . ARG A 1 88 ? 17.763 1.433 -8.289 1.00 56.94 88 ARG A C 1
ATOM 661 O O . ARG A 1 88 ? 18.478 1.937 -7.426 1.00 56.94 88 ARG A O 1
ATOM 668 N N . HIS A 1 89 ? 16.894 0.456 -8.028 1.00 51.12 89 HIS A N 1
ATOM 669 C CA . HIS A 1 89 ? 16.566 -0.029 -6.682 1.00 51.12 89 HIS A CA 1
ATOM 670 C C . HIS A 1 89 ? 16.768 -1.546 -6.494 1.00 51.12 89 HIS A C 1
ATOM 672 O O . HIS A 1 89 ? 16.324 -2.087 -5.480 1.00 51.12 89 HIS A O 1
ATOM 678 N N . ARG A 1 90 ? 17.415 -2.219 -7.455 1.00 48.41 90 ARG A N 1
ATOM 679 C CA . ARG A 1 90 ? 17.787 -3.642 -7.394 1.00 48.41 90 ARG A CA 1
ATOM 680 C C . ARG A 1 90 ? 19.200 -3.810 -6.843 1.00 48.41 90 ARG A C 1
ATOM 682 O O . ARG A 1 90 ? 19.406 -4.799 -6.110 1.00 48.41 90 ARG A O 1
#

pLDDT: mean 75.7, std 16.48, range [41.12, 94.25]

Sequence (90 aa):
MTVPEAAAAARAWLEQVADRLAYGTPSGPAPAQVRDARASIDPPAEVVEFVPPTLVRQVRPRLTLEAILVDGRIVTVVREATDEQMARHR

Organism: NCBI:txid47479

Radius of gyration: 16.21 Å; chains: 1; bounding box: 31×26×49 Å

Secondary structure (DSSP, 8-state):
--HHHHHHHHHHHHHHHHHHHHH-PPPPPPPTTEEEEEEEEE----------SS-------EEEEEEEETTS-EEEEEEE--HHHHHTT-

Foldseek 3Di:
DDPVVLLVLQQVQQVQVVCCLQPVDDGDDHDPQFPDKDKDWPDDDDDDDPDPPPDPPPDFIKIWIWTQTPVRDIHIDIDGHHPVSNVVPD